Protein AF-A0A2V8K5L6-F1 (afdb_monomer_lite)

Secondary structure (DSSP, 8-state):
---S-HHHHHHT---SSPBTTBPP---GGGSPPHHHHHHHHHHHHHHHHHHHTT-S--HHHHHHHHHHHHHHHHHHHHHTTS-GGG------------------EEEE-SEEEEES--TT-TTS---GGG---EEEEE--EEEESS--

Structure (mmCIF, N/CA/C/O backbone):
data_AF-A0A2V8K5L6-F1
#
_entry.id   AF-A0A2V8K5L6-F1
#
loop_
_atom_site.group_PDB
_atom_site.id
_atom_site.type_symbol
_atom_site.label_atom_id
_atom_site.label_alt_id
_atom_site.label_comp_id
_atom_site.label_asym_id
_atom_site.label_entity_id
_atom_site.label_seq_id
_atom_site.pdbx_PDB_ins_code
_atom_site.Cartn_x
_atom_site.Cartn_y
_atom_site.Cartn_z
_atom_site.occupancy
_atom_site.B_iso_or_equiv
_atom_site.auth_seq_id
_atom_site.auth_comp_id
_atom_site.auth_asym_id
_atom_site.auth_atom_id
_atom_site.pdbx_PDB_model_num
ATOM 1 N N . MET A 1 1 ? -8.221 9.948 -23.615 1.00 59.12 1 MET A N 1
ATOM 2 C CA . MET A 1 1 ? -6.806 10.271 -23.915 1.00 59.12 1 MET A CA 1
ATOM 3 C C . MET A 1 1 ? -6.256 9.146 -24.782 1.00 59.12 1 MET A C 1
ATOM 5 O O . MET A 1 1 ? -6.632 8.008 -24.540 1.00 59.12 1 MET A O 1
ATOM 9 N N . LYS A 1 2 ? -5.479 9.424 -25.837 1.00 77.19 2 LYS A N 1
ATOM 10 C CA . LYS A 1 2 ? -4.918 8.352 -26.680 1.00 77.19 2 LYS A CA 1
ATOM 11 C C . LYS A 1 2 ? -3.798 7.654 -25.903 1.00 77.19 2 LYS A C 1
ATOM 13 O O . LYS A 1 2 ? -2.956 8.354 -25.343 1.00 77.19 2 LYS A O 1
ATOM 18 N N . SER A 1 3 ? -3.800 6.321 -25.879 1.00 84.31 3 SER A N 1
ATOM 19 C CA . SER A 1 3 ? -2.680 5.548 -25.334 1.00 84.31 3 SER A CA 1
ATOM 20 C C . SER A 1 3 ? -1.377 5.983 -26.003 1.00 84.31 3 SER A C 1
ATOM 22 O O . SER A 1 3 ? -1.330 6.162 -27.225 1.00 84.31 3 SER A O 1
ATOM 24 N N . PHE A 1 4 ? -0.331 6.180 -25.203 1.00 88.88 4 PHE A N 1
ATOM 25 C CA . PHE A 1 4 ? 1.001 6.444 -25.733 1.00 88.88 4 PHE A CA 1
ATOM 26 C C . PHE A 1 4 ? 1.821 5.159 -25.921 1.00 88.88 4 PHE A C 1
ATOM 28 O O . PHE A 1 4 ? 2.841 5.228 -26.603 1.00 88.88 4 PHE A O 1
ATOM 35 N N . HIS A 1 5 ? 1.391 4.025 -25.348 1.00 90.38 5 HIS A N 1
ATOM 36 C CA . HIS A 1 5 ? 2.025 2.717 -25.520 1.00 90.38 5 HIS A CA 1
ATOM 37 C C . HIS A 1 5 ? 1.028 1.565 -25.280 1.00 90.38 5 HIS A C 1
ATOM 39 O O . HIS A 1 5 ? 1.014 0.934 -24.226 1.00 90.38 5 HIS A O 1
ATOM 45 N N . SER A 1 6 ? 0.197 1.260 -26.279 1.00 89.81 6 SER A N 1
ATOM 46 C CA . SER A 1 6 ? -0.935 0.329 -26.132 1.00 89.81 6 SER A CA 1
ATOM 47 C C . SER A 1 6 ? -0.546 -1.092 -25.719 1.00 89.81 6 SER A C 1
ATOM 49 O O . SER A 1 6 ? -1.335 -1.781 -25.080 1.00 89.81 6 SER A O 1
ATOM 51 N N . GLU A 1 7 ? 0.657 -1.540 -26.076 1.00 89.25 7 GLU A N 1
ATOM 52 C CA . GLU A 1 7 ? 1.159 -2.856 -25.665 1.00 89.25 7 GLU A CA 1
ATOM 53 C C . GLU A 1 7 ? 1.487 -2.899 -24.168 1.00 89.25 7 GLU A C 1
ATOM 55 O O . GLU A 1 7 ? 1.197 -3.894 -23.515 1.00 89.25 7 GLU A O 1
ATOM 60 N N . PHE A 1 8 ? 2.002 -1.802 -23.599 1.00 91.12 8 PHE A N 1
ATOM 61 C CA . PHE A 1 8 ? 2.331 -1.735 -22.170 1.00 91.12 8 PHE A CA 1
ATOM 62 C C . PHE A 1 8 ? 1.070 -1.521 -21.346 1.00 91.12 8 PHE A C 1
ATOM 64 O O . PHE A 1 8 ? 0.941 -2.111 -20.280 1.00 91.12 8 PHE A O 1
ATOM 71 N N . ASP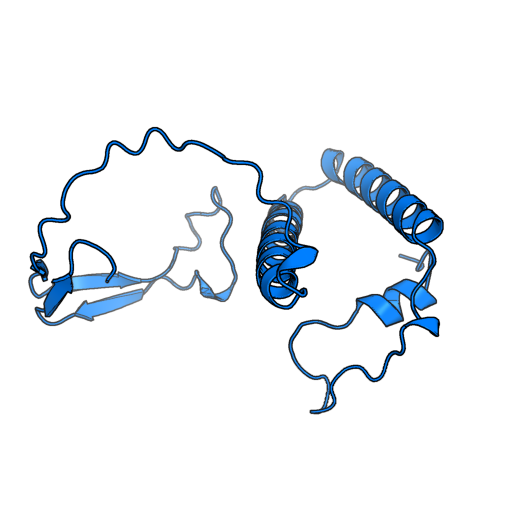 A 1 9 ? 0.111 -0.750 -21.867 1.00 88.31 9 ASP A N 1
ATOM 72 C CA . ASP A 1 9 ? -1.210 -0.638 -21.254 1.00 88.31 9 ASP A CA 1
ATOM 73 C C . ASP A 1 9 ? -1.847 -2.019 -21.089 1.00 88.31 9 ASP A C 1
ATOM 75 O O . ASP A 1 9 ? -2.439 -2.290 -20.056 1.00 88.31 9 ASP A O 1
ATOM 79 N N . ARG A 1 10 ? -1.706 -2.912 -22.080 1.00 86.06 10 ARG A N 1
ATOM 80 C CA . ARG A 1 10 ? -2.219 -4.284 -21.988 1.00 86.06 10 ARG A CA 1
ATOM 81 C C . ARG A 1 10 ? -1.387 -5.152 -21.046 1.00 86.06 10 ARG A C 1
ATOM 83 O O . ARG A 1 10 ? -1.971 -5.854 -20.229 1.00 86.06 10 ARG A O 1
ATOM 90 N N . LEU A 1 11 ? -0.061 -5.127 -21.176 1.00 87.81 11 LEU A N 1
ATOM 91 C CA . LEU A 1 11 ? 0.838 -5.974 -20.389 1.00 87.81 11 LEU A CA 1
ATOM 92 C C . LEU A 1 11 ? 0.769 -5.647 -18.888 1.00 87.81 11 LEU A C 1
ATOM 94 O O . LEU A 1 11 ? 0.751 -6.552 -18.066 1.00 87.81 11 LEU A O 1
ATOM 98 N N . PHE A 1 12 ? 0.672 -4.364 -18.528 1.00 87.94 12 PHE A N 1
ATOM 99 C CA . PHE A 1 12 ? 0.641 -3.901 -17.136 1.00 87.94 12 PHE A CA 1
ATOM 100 C C . PHE A 1 12 ? -0.771 -3.650 -16.584 1.00 87.94 12 PHE A C 1
ATOM 102 O O . PHE A 1 12 ? -0.899 -3.226 -15.439 1.00 87.94 12 PHE A O 1
ATOM 109 N N . ALA A 1 13 ? -1.835 -3.882 -17.364 1.00 83.25 13 ALA A N 1
ATOM 110 C CA . ALA A 1 13 ? -3.216 -3.694 -16.896 1.00 83.25 13 ALA A CA 1
ATOM 111 C C . ALA A 1 13 ? -3.651 -4.717 -15.838 1.00 83.25 13 ALA A C 1
ATOM 113 O O . ALA A 1 13 ? -4.666 -4.505 -15.173 1.00 83.25 13 ALA A O 1
ATOM 114 N N . PHE A 1 14 ? -2.941 -5.837 -15.712 1.00 71.81 14 PHE A N 1
ATOM 115 C CA . PHE A 1 14 ? -3.325 -6.900 -14.795 1.00 71.81 14 PHE A CA 1
ATOM 116 C C . PHE A 1 14 ? -3.005 -6.523 -13.345 1.00 71.81 14 PHE A C 1
ATOM 118 O O . PHE A 1 14 ? -1.887 -6.131 -13.014 1.00 71.81 14 PHE A O 1
ATOM 125 N N . GLY A 1 15 ? -4.010 -6.660 -12.480 1.00 66.12 15 GLY A N 1
ATOM 126 C CA . GLY A 1 15 ? -3.828 -6.668 -11.032 1.00 66.12 15 GLY A CA 1
ATOM 127 C C . GLY A 1 15 ? -3.454 -8.062 -10.518 1.00 66.12 15 GLY A C 1
ATOM 128 O O . GLY A 1 15 ? -3.202 -8.987 -11.286 1.00 66.12 15 GLY A O 1
ATOM 129 N N . ILE A 1 16 ? -3.462 -8.214 -9.196 1.00 59.09 16 ILE A N 1
ATOM 130 C CA . ILE A 1 16 ? -3.279 -9.505 -8.510 1.00 59.09 16 ILE A CA 1
ATOM 131 C C . ILE A 1 16 ? -4.495 -10.438 -8.638 1.00 59.09 16 ILE A C 1
ATOM 133 O O . ILE A 1 16 ? -4.362 -11.643 -8.429 1.00 59.09 16 ILE A O 1
ATOM 137 N N . ASP A 1 17 ? -5.658 -9.903 -9.017 1.00 58.25 17 ASP A N 1
ATOM 138 C CA . ASP A 1 17 ? -6.881 -10.683 -9.186 1.00 58.25 17 ASP A CA 1
ATOM 139 C C . ASP A 1 17 ? -6.997 -11.263 -10.608 1.00 58.25 17 ASP A C 1
ATOM 141 O O . ASP A 1 17 ? -6.838 -10.536 -11.596 1.00 58.25 17 ASP A O 1
ATOM 145 N N . PRO A 1 18 ? -7.311 -12.564 -10.752 1.00 57.56 18 PRO A N 1
ATOM 146 C CA . PRO A 1 18 ? -7.410 -13.208 -12.053 1.00 57.56 18 PRO A CA 1
ATOM 147 C C . PRO A 1 18 ? -8.606 -12.673 -12.847 1.00 57.56 18 PRO A C 1
ATOM 149 O O . PRO A 1 18 ? -9.757 -12.733 -12.406 1.00 57.56 18 PRO A O 1
ATOM 152 N N . ILE A 1 19 ? -8.362 -12.226 -14.078 1.00 58.78 19 ILE A N 1
ATOM 153 C CA . ILE A 1 19 ? -9.432 -11.822 -14.993 1.00 58.78 19 ILE A CA 1
ATOM 154 C C . ILE A 1 19 ? -10.030 -13.095 -15.606 1.00 58.78 19 ILE A C 1
ATOM 156 O O . ILE A 1 19 ? -9.353 -13.841 -16.310 1.00 58.78 19 ILE A O 1
ATOM 160 N N . ASN A 1 20 ? -11.315 -13.356 -15.343 1.00 62.72 20 ASN A N 1
ATOM 161 C CA . ASN A 1 20 ? -12.026 -14.573 -15.772 1.00 62.72 20 ASN A CA 1
ATOM 162 C C . ASN A 1 20 ? -11.413 -15.888 -15.246 1.00 62.72 20 ASN A C 1
ATOM 164 O O . ASN A 1 20 ? -11.539 -16.929 -15.890 1.00 62.72 20 ASN A O 1
ATOM 168 N N . GLY A 1 21 ? -10.753 -15.851 -14.083 1.00 63.75 21 GLY A N 1
ATOM 169 C CA . GLY A 1 21 ? -10.185 -17.041 -13.438 1.00 63.75 21 GL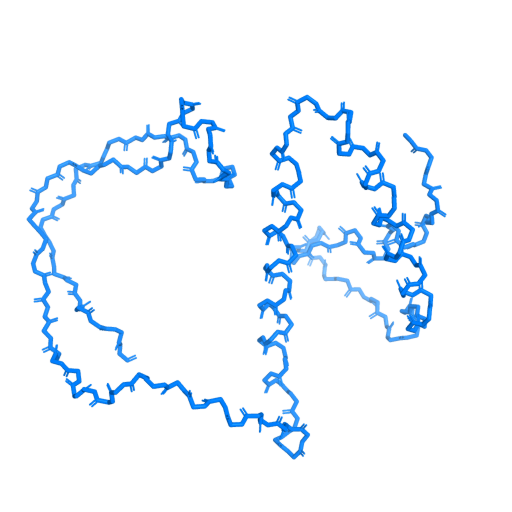Y A CA 1
ATOM 170 C C . GLY A 1 21 ? -8.851 -17.522 -14.017 1.00 63.75 21 GLY A C 1
ATOM 171 O O . GLY A 1 21 ? -8.306 -18.500 -13.510 1.00 63.75 21 GLY A O 1
ATOM 172 N N . ASN A 1 22 ? -8.303 -16.832 -15.021 1.00 61.47 22 ASN A N 1
ATOM 173 C CA . ASN A 1 22 ? -6.973 -17.112 -15.550 1.00 61.47 22 ASN A CA 1
ATOM 174 C C . ASN A 1 22 ? -5.963 -16.111 -14.986 1.00 61.47 22 ASN A C 1
ATOM 176 O O . ASN A 1 22 ? -6.226 -14.907 -14.928 1.00 61.47 22 ASN A O 1
ATOM 180 N N . LEU A 1 23 ? -4.806 -16.626 -14.580 1.00 67.62 23 LEU A N 1
ATOM 181 C CA . LEU A 1 23 ? -3.633 -15.801 -14.320 1.00 67.62 23 LEU A CA 1
ATOM 182 C C . LEU A 1 23 ? -3.049 -15.308 -15.655 1.00 67.62 23 LEU A C 1
ATOM 184 O O . LEU A 1 23 ? -3.281 -15.952 -16.684 1.00 67.62 23 LEU A O 1
ATOM 188 N N . PRO A 1 24 ? -2.293 -14.199 -15.645 1.00 71.44 24 PRO A N 1
ATOM 189 C CA . PRO A 1 24 ? -1.458 -13.820 -16.777 1.00 71.44 24 PRO A CA 1
ATOM 190 C C . PRO A 1 24 ? -0.569 -14.993 -17.228 1.00 71.44 24 PRO A C 1
ATOM 192 O O . PRO A 1 24 ? -0.030 -15.728 -16.397 1.00 71.44 24 PRO A O 1
ATOM 195 N N . ASP A 1 25 ? -0.473 -15.204 -18.541 1.00 77.75 25 ASP A N 1
ATOM 196 C CA . ASP A 1 25 ? 0.338 -16.248 -19.181 1.00 77.75 25 ASP A CA 1
ATOM 197 C C . ASP A 1 25 ? 1.609 -15.688 -19.842 1.00 77.75 25 ASP A C 1
ATOM 199 O O . ASP A 1 25 ? 2.269 -16.383 -20.624 1.00 77.75 25 ASP A O 1
ATOM 203 N N . ASP A 1 26 ? 1.963 -14.445 -19.504 1.00 84.81 26 ASP A N 1
ATOM 204 C CA . ASP A 1 26 ? 3.151 -13.767 -19.996 1.00 84.81 26 ASP A CA 1
ATOM 205 C C . ASP A 1 26 ? 4.423 -14.554 -19.670 1.00 84.81 26 ASP A C 1
ATOM 207 O O . ASP A 1 26 ? 4.582 -15.195 -18.628 1.00 84.81 26 ASP A O 1
ATOM 211 N N . GLN A 1 27 ? 5.346 -14.524 -20.618 1.00 86.81 27 GLN A N 1
ATOM 212 C CA . GLN A 1 27 ? 6.653 -15.142 -20.520 1.00 86.81 27 GLN A CA 1
ATOM 213 C C . GLN A 1 27 ? 7.711 -14.058 -20.342 1.00 86.81 27 GLN A C 1
ATOM 215 O O . GLN A 1 27 ? 7.531 -12.941 -20.818 1.00 86.81 27 GLN A O 1
ATOM 220 N N . PRO A 1 28 ? 8.886 -14.369 -19.766 1.00 86.88 28 PRO A N 1
ATOM 221 C CA . PRO A 1 28 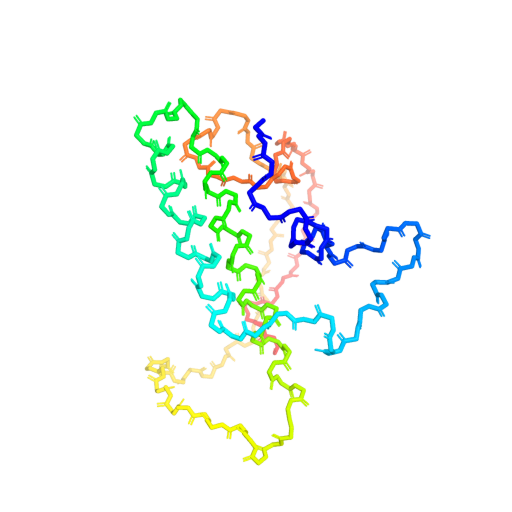? 9.968 -13.392 -19.626 1.00 86.88 28 PRO A CA 1
ATOM 222 C C . PRO A 1 28 ? 10.356 -12.668 -20.928 1.00 86.88 28 PRO A C 1
ATOM 224 O O . PRO A 1 28 ? 10.857 -11.552 -20.873 1.00 86.88 28 PRO A O 1
ATOM 227 N N . ALA A 1 29 ? 10.131 -13.292 -22.090 1.00 90.44 29 ALA A N 1
ATOM 228 C CA . ALA A 1 29 ? 10.386 -12.699 -23.403 1.00 90.44 29 ALA A CA 1
ATOM 229 C C . ALA A 1 29 ? 9.349 -11.641 -23.831 1.00 90.44 29 ALA A C 1
ATOM 231 O O . ALA A 1 29 ? 9.656 -10.830 -24.701 1.00 90.44 29 ALA A O 1
ATOM 232 N N . ASP A 1 30 ? 8.156 -11.644 -23.232 1.00 89.50 30 ASP A N 1
ATOM 233 C CA . ASP A 1 30 ? 7.106 -10.646 -23.468 1.00 89.50 30 ASP A CA 1
ATOM 234 C C . ASP A 1 30 ? 7.374 -9.345 -22.691 1.00 89.50 30 ASP A C 1
ATOM 236 O O . ASP A 1 30 ? 6.777 -8.306 -22.982 1.00 89.50 30 ASP A O 1
ATOM 240 N N . TRP A 1 31 ? 8.281 -9.385 -21.704 1.00 92.12 31 TRP A N 1
ATOM 241 C CA . TRP A 1 31 ? 8.612 -8.229 -20.879 1.00 92.12 31 TRP A CA 1
ATOM 242 C C . TRP A 1 31 ? 9.609 -7.293 -21.574 1.00 92.12 31 TRP A C 1
ATOM 244 O O . TRP A 1 31 ? 10.610 -7.753 -22.131 1.00 92.12 31 TRP A O 1
ATOM 254 N N . PRO A 1 32 ? 9.399 -5.966 -21.493 1.00 94.12 32 PRO A N 1
ATOM 255 C CA . PRO A 1 32 ? 10.298 -4.996 -22.105 1.00 94.12 32 PRO A CA 1
ATOM 256 C C . PRO A 1 32 ? 11.677 -4.983 -21.449 1.00 94.12 32 PRO A C 1
ATOM 258 O O . PRO A 1 32 ? 11.837 -5.307 -20.268 1.00 94.12 32 PRO A O 1
ATOM 261 N N . GLY A 1 33 ? 12.677 -4.503 -22.187 1.00 95.44 33 GLY A N 1
ATOM 262 C CA . GLY A 1 33 ? 13.999 -4.274 -21.622 1.00 95.44 33 GLY A CA 1
ATOM 263 C C . GLY A 1 33 ? 13.979 -3.193 -20.535 1.00 95.44 33 GLY A C 1
ATOM 264 O O . GLY A 1 33 ? 13.181 -2.254 -20.563 1.00 95.44 33 GLY A O 1
ATOM 265 N N . GLU A 1 34 ? 14.923 -3.262 -19.595 1.00 95.94 34 GLU A N 1
ATOM 266 C CA . GLU A 1 34 ? 14.999 -2.320 -18.467 1.00 95.94 34 GLU A CA 1
ATOM 267 C C . GLU A 1 34 ? 15.035 -0.845 -18.924 1.00 95.94 34 GLU A C 1
ATOM 269 O O . GLU A 1 34 ? 14.370 0.022 -18.354 1.00 95.94 34 GLU A O 1
ATOM 274 N N . ALA A 1 35 ? 15.769 -0.550 -20.002 1.00 96.50 35 ALA A N 1
ATOM 275 C CA . ALA A 1 35 ? 15.864 0.798 -20.561 1.00 96.50 35 ALA A CA 1
ATOM 276 C C . ALA A 1 35 ? 14.510 1.337 -21.065 1.00 96.50 35 ALA A C 1
ATOM 278 O O . ALA A 1 35 ? 14.232 2.532 -20.916 1.00 96.50 35 ALA A O 1
ATOM 279 N N . GLU A 1 36 ? 13.667 0.466 -21.623 1.00 95.38 36 GLU A N 1
ATOM 280 C CA . GLU A 1 36 ? 12.323 0.804 -22.100 1.00 95.38 36 GLU A CA 1
ATOM 281 C C . GLU A 1 36 ? 11.390 1.084 -20.921 1.00 95.38 36 GLU A C 1
ATOM 283 O O . GLU A 1 36 ? 10.700 2.105 -20.921 1.00 95.38 36 GLU A O 1
ATOM 288 N N . ILE A 1 37 ? 11.457 0.265 -19.864 1.00 94.50 37 ILE A N 1
ATOM 289 C CA . ILE A 1 37 ? 10.710 0.471 -18.612 1.00 94.50 37 ILE A CA 1
ATOM 290 C C . ILE A 1 37 ? 11.094 1.811 -17.969 1.00 94.50 37 ILE A C 1
ATOM 292 O O . ILE A 1 37 ? 10.227 2.609 -17.607 1.00 94.50 37 ILE A O 1
ATOM 296 N N . HIS A 1 38 ? 12.389 2.124 -17.872 1.00 95.62 38 HIS A N 1
ATOM 297 C CA . HIS A 1 38 ? 12.846 3.416 -17.343 1.00 95.62 38 HIS A CA 1
ATOM 298 C C . HIS A 1 38 ? 12.378 4.594 -18.204 1.00 95.62 38 HIS A C 1
ATOM 300 O O . HIS A 1 38 ? 12.014 5.647 -17.675 1.00 95.62 38 HIS A O 1
ATOM 306 N N . GLY A 1 39 ? 12.385 4.437 -19.530 1.00 95.75 39 GLY A N 1
ATOM 307 C CA . GLY A 1 39 ? 11.850 5.425 -20.467 1.00 95.75 39 GLY A CA 1
ATOM 308 C C . GLY A 1 39 ? 10.356 5.670 -20.264 1.00 95.75 39 GLY A C 1
ATOM 309 O O . GLY A 1 39 ? 9.931 6.825 -20.156 1.00 95.75 39 GLY A O 1
ATOM 310 N N . TYR A 1 40 ? 9.584 4.592 -20.141 1.00 94.62 40 TYR A N 1
ATOM 311 C CA . TYR A 1 40 ? 8.153 4.612 -19.856 1.00 94.62 40 TYR A CA 1
ATOM 312 C C . TYR A 1 40 ? 7.856 5.318 -18.527 1.00 94.62 40 TYR A C 1
ATOM 314 O O . TYR A 1 40 ? 7.100 6.290 -18.506 1.00 94.62 40 TYR A O 1
ATOM 322 N N . ASN A 1 41 ? 8.536 4.933 -17.444 1.00 94.56 41 ASN A N 1
ATOM 323 C CA . ASN A 1 41 ? 8.348 5.515 -16.112 1.00 94.56 41 ASN A CA 1
ATOM 324 C C . ASN A 1 41 ? 8.622 7.023 -16.077 1.00 94.56 41 ASN A C 1
ATOM 326 O O . ASN A 1 41 ? 7.834 7.779 -15.507 1.00 94.56 41 ASN A O 1
ATOM 330 N N . ARG A 1 42 ? 9.701 7.491 -16.724 1.00 95.75 42 ARG A N 1
ATOM 331 C CA . ARG A 1 42 ? 9.982 8.934 -16.834 1.00 95.75 42 ARG A CA 1
ATOM 332 C C . ARG A 1 42 ? 8.869 9.672 -17.570 1.00 95.75 42 ARG A C 1
ATOM 334 O O . ARG A 1 42 ? 8.467 10.753 -17.151 1.00 95.75 42 ARG A O 1
ATOM 341 N N . ARG A 1 43 ? 8.361 9.096 -18.662 1.00 94.69 43 ARG A N 1
ATOM 342 C CA . ARG A 1 43 ? 7.278 9.700 -19.445 1.00 94.69 43 ARG A CA 1
ATOM 343 C C . ARG A 1 43 ? 5.976 9.776 -18.647 1.00 94.69 43 ARG A C 1
ATOM 345 O O . ARG A 1 43 ? 5.352 10.834 -18.652 1.00 94.69 43 ARG A O 1
ATOM 352 N N . VAL A 1 44 ? 5.596 8.699 -17.953 1.00 92.44 44 VAL A N 1
ATOM 353 C CA . VAL A 1 44 ? 4.417 8.677 -17.070 1.00 92.44 44 VAL A CA 1
ATOM 354 C C . VAL A 1 44 ? 4.564 9.716 -15.966 1.00 92.44 44 VAL A C 1
ATOM 356 O O . VAL A 1 44 ? 3.658 10.523 -15.788 1.00 92.44 44 VAL A O 1
ATOM 359 N N . ARG A 1 45 ? 5.714 9.768 -15.279 1.00 93.25 45 ARG A N 1
ATOM 360 C CA . ARG A 1 45 ? 5.967 10.757 -14.221 1.00 93.25 45 ARG A CA 1
ATOM 361 C C . ARG A 1 45 ? 5.802 12.187 -14.727 1.00 93.25 45 ARG A C 1
ATOM 363 O O . ARG A 1 45 ? 5.026 12.927 -14.140 1.00 93.25 45 ARG A O 1
ATOM 370 N N . ASN A 1 46 ? 6.427 12.531 -15.854 1.00 93.31 46 ASN A N 1
ATOM 371 C CA . ASN A 1 46 ? 6.298 13.865 -16.446 1.00 93.31 46 ASN A CA 1
ATOM 372 C C . ASN A 1 46 ? 4.844 14.211 -16.807 1.00 93.31 46 ASN A C 1
ATOM 374 O O . ASN A 1 46 ? 4.431 15.358 -16.664 1.00 93.31 46 ASN A O 1
ATOM 378 N N . ALA A 1 47 ? 4.067 13.240 -17.297 1.00 91.12 47 ALA A N 1
ATOM 379 C CA . ALA A 1 47 ? 2.656 13.451 -17.609 1.00 91.12 47 ALA A CA 1
ATOM 380 C C . ALA A 1 47 ? 1.817 13.655 -16.337 1.00 91.12 47 ALA A C 1
ATOM 382 O O . ALA A 1 47 ? 0.973 14.545 -16.305 1.00 91.12 47 ALA A O 1
ATOM 383 N N . VAL A 1 48 ? 2.080 12.876 -15.283 1.00 91.06 48 VAL A N 1
ATOM 384 C CA . VAL A 1 48 ? 1.445 13.034 -13.966 1.00 91.06 48 VAL A CA 1
ATOM 385 C C . VAL A 1 48 ? 1.795 14.395 -13.358 1.00 91.06 48 VAL A C 1
ATOM 387 O O . VAL A 1 48 ? 0.894 15.082 -12.891 1.00 91.06 48 VAL A O 1
ATOM 390 N N . ASP A 1 49 ? 3.059 14.827 -13.430 1.00 91.88 49 ASP A N 1
ATOM 391 C CA . ASP A 1 49 ? 3.507 16.143 -12.948 1.00 91.88 49 ASP A CA 1
ATOM 392 C C . ASP A 1 49 ? 2.734 17.289 -13.611 1.00 91.88 49 ASP A C 1
ATOM 394 O O . ASP A 1 49 ? 2.278 18.204 -12.935 1.00 91.88 49 ASP A O 1
ATOM 398 N N . GLN A 1 50 ? 2.499 17.210 -14.923 1.00 90.69 50 GLN A N 1
ATOM 399 C CA . GLN A 1 50 ? 1.709 18.213 -15.652 1.00 90.69 50 GLN A CA 1
ATOM 400 C C . GLN A 1 50 ? 0.228 18.246 -15.245 1.00 90.69 50 GLN A C 1
ATOM 402 O O . GLN A 1 50 ? -0.455 19.245 -15.493 1.00 90.69 50 GLN A O 1
ATOM 407 N N . CYS A 1 51 ? -0.283 17.155 -14.673 1.00 89.62 51 CYS A N 1
ATOM 408 C CA . CYS A 1 51 ? -1.647 17.069 -14.164 1.00 89.62 51 CYS A CA 1
ATOM 409 C C . CYS A 1 51 ? -1.767 17.568 -12.720 1.00 89.62 51 CYS A C 1
ATOM 411 O O . CYS A 1 51 ? -2.835 18.069 -12.376 1.00 89.62 51 CYS A O 1
ATOM 413 N N . LEU A 1 52 ? -0.708 17.467 -11.904 1.00 88.19 52 LEU A N 1
ATOM 414 C CA . LEU A 1 52 ? -0.724 17.901 -10.499 1.00 88.19 52 LEU A CA 1
ATOM 415 C C . LEU A 1 52 ? -1.162 19.362 -10.365 1.00 88.19 52 LEU A C 1
ATOM 417 O O . LEU A 1 52 ? -2.076 19.659 -9.605 1.00 88.19 52 LEU A O 1
ATOM 421 N N . ASP A 1 53 ? -0.595 20.251 -11.182 1.00 81.62 53 ASP A N 1
ATOM 422 C CA . ASP A 1 53 ? -0.898 21.690 -11.146 1.00 81.62 53 ASP A CA 1
ATOM 423 C C . ASP A 1 53 ? -2.343 22.034 -11.558 1.00 81.62 53 ASP A C 1
ATOM 425 O O . ASP A 1 53 ? -2.777 23.180 -11.437 1.00 81.62 53 ASP A O 1
ATOM 429 N N . ARG A 1 54 ? -3.086 21.070 -12.115 1.00 84.94 54 ARG A N 1
ATOM 430 C CA . ARG A 1 54 ? -4.413 21.277 -12.721 1.00 84.94 54 ARG A CA 1
ATOM 431 C C . ARG A 1 54 ? -5.523 20.484 -12.044 1.00 84.94 54 ARG A C 1
ATOM 433 O O . ARG A 1 54 ? -6.682 20.643 -12.423 1.00 84.94 54 ARG A O 1
ATOM 440 N N . ALA A 1 55 ? -5.186 19.597 -11.118 1.00 85.19 55 ALA A N 1
ATOM 441 C CA . ALA A 1 55 ? -6.156 18.717 -10.499 1.00 85.19 55 ALA A CA 1
ATOM 442 C C . ALA A 1 55 ? -6.963 19.453 -9.426 1.00 85.19 55 ALA A C 1
ATOM 444 O O . ALA A 1 55 ? -6.409 20.153 -8.584 1.00 85.19 55 ALA A O 1
ATOM 445 N N . SER A 1 56 ? -8.285 19.279 -9.459 1.00 82.56 56 SER A N 1
ATOM 446 C CA . SER A 1 56 ? -9.197 19.774 -8.420 1.00 82.56 56 SER A CA 1
ATOM 447 C C . SER A 1 56 ? -9.370 18.798 -7.254 1.00 82.56 56 SER A C 1
ATOM 449 O O . SER A 1 56 ? -9.889 19.189 -6.216 1.00 82.56 56 SER A O 1
ATOM 451 N N . ASP A 1 57 ? -8.981 17.539 -7.456 1.00 84.12 57 ASP A N 1
ATOM 452 C CA . ASP A 1 57 ? -9.060 16.439 -6.498 1.00 84.12 57 ASP A CA 1
ATOM 453 C C . ASP A 1 57 ? -7.726 15.684 -6.534 1.00 84.12 57 ASP A C 1
ATOM 455 O O . ASP A 1 57 ? -7.271 15.266 -7.606 1.00 84.12 57 ASP A O 1
ATOM 459 N N . ASP A 1 58 ? -7.075 15.564 -5.380 1.00 87.69 58 ASP A N 1
ATOM 460 C CA . ASP A 1 58 ? -5.769 14.934 -5.232 1.00 87.69 58 ASP A CA 1
ATOM 461 C C . ASP A 1 58 ? -5.837 13.458 -4.805 1.00 87.69 58 ASP A C 1
ATOM 463 O O . ASP A 1 58 ? -4.808 12.774 -4.832 1.00 87.69 58 ASP A O 1
ATOM 467 N N . GLN A 1 59 ? -7.027 12.925 -4.496 1.00 88.56 59 GLN A N 1
ATOM 468 C CA . GLN A 1 59 ? -7.221 11.549 -4.018 1.00 88.56 59 GLN A CA 1
ATOM 469 C C . GLN A 1 59 ? -6.648 10.514 -4.988 1.00 88.56 59 GLN A C 1
ATOM 471 O O . GLN A 1 59 ? -6.044 9.530 -4.569 1.00 88.56 59 GLN A O 1
ATOM 476 N N . ILE A 1 60 ? -6.752 10.754 -6.299 1.00 89.06 60 ILE A N 1
ATOM 477 C CA . ILE A 1 60 ? -6.190 9.856 -7.316 1.00 89.06 60 ILE A CA 1
ATOM 478 C C . ILE A 1 60 ? -4.655 9.788 -7.272 1.00 89.06 60 ILE A C 1
ATOM 480 O O . ILE A 1 60 ? -4.070 8.747 -7.578 1.00 89.06 60 ILE A O 1
ATOM 484 N N . PHE A 1 61 ? -3.976 10.869 -6.875 1.00 92.56 61 PHE A N 1
ATOM 485 C CA . PHE A 1 61 ? -2.520 10.854 -6.723 1.00 92.56 61 PHE A CA 1
ATOM 486 C C . PHE A 1 61 ? -2.106 10.146 -5.442 1.00 92.56 61 PHE A C 1
ATOM 488 O O . PHE A 1 61 ? -1.123 9.406 -5.465 1.00 92.56 61 PHE A O 1
ATOM 495 N N . TRP A 1 62 ? -2.868 10.315 -4.360 1.00 92.75 62 TRP A N 1
ATOM 496 C CA . TRP A 1 62 ? -2.675 9.536 -3.139 1.00 92.75 62 TRP A CA 1
ATOM 497 C C . TRP A 1 62 ? -2.888 8.044 -3.389 1.00 92.75 62 TRP A C 1
ATOM 499 O O . TRP A 1 62 ? -2.010 7.255 -3.051 1.00 92.75 62 TRP A O 1
ATOM 509 N N . ALA A 1 63 ? -3.941 7.664 -4.119 1.00 92.94 63 ALA A N 1
ATOM 510 C CA . ALA A 1 63 ? -4.157 6.284 -4.549 1.00 92.94 63 ALA A CA 1
ATOM 511 C C . ALA A 1 63 ? -2.961 5.743 -5.347 1.00 92.94 63 ALA A C 1
ATOM 513 O O . ALA A 1 63 ? -2.506 4.628 -5.109 1.00 92.94 63 ALA A O 1
ATOM 514 N N . ALA A 1 64 ? -2.393 6.538 -6.262 1.00 93.06 64 ALA A N 1
ATOM 515 C CA . ALA A 1 64 ? -1.210 6.137 -7.022 1.00 93.06 64 ALA A CA 1
ATOM 516 C C . ALA A 1 64 ? 0.049 5.973 -6.144 1.00 93.06 64 ALA A C 1
ATOM 518 O O . ALA A 1 64 ? 0.886 5.110 -6.428 1.00 93.06 64 ALA A O 1
ATOM 519 N N . ILE A 1 65 ? 0.201 6.785 -5.093 1.00 94.12 65 ILE A N 1
ATOM 520 C CA . ILE A 1 65 ? 1.300 6.677 -4.123 1.00 94.12 65 ILE A CA 1
ATOM 521 C C . ILE A 1 65 ? 1.135 5.413 -3.274 1.00 94.12 65 ILE A C 1
ATOM 523 O O . ILE A 1 65 ? 2.061 4.603 -3.232 1.00 94.12 65 ILE A O 1
ATOM 527 N N . GLU A 1 66 ? -0.032 5.209 -2.666 1.00 95.56 66 GLU A N 1
ATOM 528 C CA . GLU A 1 66 ? -0.332 4.035 -1.838 1.00 95.56 66 GLU A CA 1
ATOM 529 C C . GLU A 1 66 ? -0.237 2.740 -2.655 1.00 95.56 66 GLU A C 1
ATOM 531 O O . GLU A 1 66 ? 0.419 1.784 -2.243 1.00 95.56 66 GLU A O 1
ATOM 536 N N . HIS A 1 67 ? -0.759 2.737 -3.886 1.00 93.75 67 HIS A N 1
ATOM 537 C CA . HIS A 1 67 ? -0.603 1.620 -4.820 1.00 93.75 67 HIS A CA 1
ATOM 538 C C . HIS A 1 67 ? 0.876 1.308 -5.094 1.00 93.75 67 HIS A C 1
ATOM 540 O O . HIS A 1 67 ? 1.292 0.150 -5.076 1.00 93.75 67 HIS A O 1
ATOM 546 N N . ARG A 1 68 ? 1.721 2.328 -5.302 1.00 94.12 68 ARG A N 1
ATOM 547 C CA . ARG A 1 68 ? 3.164 2.118 -5.500 1.00 94.12 68 ARG A CA 1
ATOM 548 C C . ARG A 1 68 ? 3.839 1.527 -4.258 1.00 94.12 68 ARG A C 1
ATOM 550 O O . ARG A 1 68 ? 4.749 0.713 -4.413 1.00 94.12 68 ARG A O 1
ATOM 557 N N . LEU A 1 69 ? 3.437 1.936 -3.055 1.00 95.94 69 LEU A N 1
ATOM 558 C CA . LEU A 1 69 ? 3.972 1.389 -1.805 1.00 95.94 69 LEU A CA 1
ATOM 559 C C . LEU A 1 69 ? 3.558 -0.076 -1.610 1.00 95.94 69 LEU A C 1
ATOM 561 O O . LEU A 1 69 ? 4.407 -0.894 -1.261 1.00 95.94 69 LEU A O 1
ATOM 565 N N . MET A 1 70 ? 2.321 -0.433 -1.957 1.00 94.31 70 MET A N 1
ATOM 566 C CA . MET A 1 70 ? 1.844 -1.822 -1.973 1.00 94.31 70 MET A CA 1
ATOM 567 C C . MET A 1 70 ? 2.656 -2.705 -2.938 1.00 94.31 70 MET A C 1
ATOM 569 O O . MET A 1 70 ? 3.067 -3.815 -2.589 1.00 94.31 70 MET A O 1
ATOM 573 N N . HIS A 1 71 ? 2.974 -2.200 -4.137 1.00 93.31 71 HIS A N 1
ATOM 574 C CA . HIS A 1 71 ? 3.875 -2.891 -5.074 1.00 93.31 71 HIS A CA 1
ATOM 575 C C . HIS A 1 71 ? 5.301 -3.022 -4.529 1.00 93.31 71 HIS A C 1
ATOM 577 O O . HIS A 1 71 ? 5.951 -4.042 -4.751 1.00 93.31 71 HIS A O 1
ATOM 583 N N . ALA A 1 72 ? 5.800 -2.024 -3.796 1.00 94.69 72 ALA A N 1
ATOM 584 C CA . ALA A 1 72 ? 7.117 -2.101 -3.167 1.00 94.69 72 ALA A CA 1
ATOM 585 C C . ALA A 1 72 ? 7.170 -3.174 -2.065 1.00 94.69 72 ALA A C 1
ATOM 587 O O . ALA A 1 72 ? 8.153 -3.913 -1.987 1.00 94.69 72 ALA A O 1
ATOM 588 N N . GLU A 1 73 ? 6.117 -3.302 -1.253 1.00 94.06 73 GLU A N 1
ATOM 589 C CA . GLU A 1 73 ? 5.979 -4.384 -0.272 1.00 94.06 73 GLU A CA 1
ATOM 590 C C . GLU A 1 73 ? 5.885 -5.754 -0.955 1.00 94.06 73 GLU A C 1
ATOM 592 O O . GLU A 1 73 ? 6.610 -6.676 -0.581 1.00 94.06 73 GLU A O 1
ATOM 597 N N . THR A 1 74 ? 5.083 -5.870 -2.017 1.00 91.62 74 THR A N 1
ATOM 598 C CA . THR A 1 74 ? 4.966 -7.104 -2.813 1.00 91.62 74 THR A CA 1
ATOM 599 C C . THR A 1 74 ? 6.316 -7.516 -3.397 1.00 91.62 74 THR A C 1
ATOM 601 O O . THR A 1 74 ? 6.729 -8.668 -3.265 1.00 91.62 74 THR A O 1
ATOM 604 N N . LEU A 1 75 ? 7.064 -6.572 -3.974 1.00 91.38 75 LEU A N 1
ATOM 605 C CA . LEU A 1 75 ? 8.415 -6.827 -4.469 1.00 91.38 75 LEU A CA 1
ATOM 606 C C . LEU A 1 75 ? 9.343 -7.285 -3.336 1.00 91.38 75 LEU A C 1
ATOM 608 O O . LEU A 1 75 ? 10.074 -8.259 -3.502 1.00 91.38 75 LEU A O 1
ATOM 612 N N . ALA A 1 76 ? 9.308 -6.624 -2.175 1.00 91.06 76 ALA A N 1
ATOM 613 C CA . ALA A 1 76 ? 10.108 -7.021 -1.018 1.00 91.06 76 ALA A CA 1
ATOM 614 C C . ALA A 1 76 ? 9.762 -8.440 -0.542 1.00 91.06 76 ALA A C 1
ATOM 616 O O . ALA A 1 76 ? 10.662 -9.224 -0.232 1.00 91.06 76 ALA A O 1
ATOM 617 N N . PHE A 1 77 ? 8.480 -8.806 -0.543 1.00 90.69 77 PHE A N 1
ATOM 618 C CA . PHE A 1 77 ? 8.029 -10.166 -0.274 1.00 90.69 77 PHE A CA 1
ATOM 619 C C . PHE A 1 77 ? 8.600 -11.154 -1.303 1.00 90.69 77 PHE A C 1
ATOM 621 O O . PHE A 1 77 ? 9.248 -12.123 -0.912 1.00 90.69 77 PHE A O 1
ATOM 628 N N . MET A 1 78 ? 8.490 -10.865 -2.603 1.00 89.94 78 MET A N 1
ATOM 629 C CA . MET A 1 78 ? 9.027 -11.712 -3.679 1.00 89.94 78 MET A CA 1
ATOM 630 C C . MET A 1 78 ? 10.550 -11.897 -3.605 1.00 89.94 78 MET A C 1
ATOM 632 O O . MET A 1 78 ? 11.054 -12.976 -3.915 1.00 89.94 78 MET A O 1
ATOM 636 N N . LEU A 1 79 ? 11.311 -10.899 -3.137 1.00 90.56 79 LEU A N 1
ATOM 637 C CA . LEU A 1 79 ? 12.764 -11.029 -2.945 1.00 90.56 79 LEU A CA 1
ATOM 638 C C . LEU A 1 79 ? 13.141 -12.134 -1.939 1.00 90.56 79 LEU A C 1
ATOM 640 O O . LEU A 1 79 ? 14.260 -12.653 -1.985 1.00 90.56 79 LEU A O 1
ATOM 644 N N . HIS A 1 80 ? 12.223 -12.553 -1.060 1.00 89.94 80 HIS A N 1
ATOM 645 C CA . HIS A 1 80 ? 12.450 -13.695 -0.173 1.00 89.94 80 HIS A CA 1
ATOM 646 C C . HIS A 1 80 ? 12.539 -15.026 -0.931 1.00 89.94 80 HIS A C 1
ATOM 648 O O . HIS A 1 80 ? 13.163 -15.954 -0.409 1.00 89.94 80 HIS A O 1
ATOM 654 N N . TRP A 1 81 ? 11.996 -15.116 -2.149 1.00 92.62 81 TRP A N 1
ATOM 655 C CA . TRP A 1 81 ? 12.064 -16.310 -2.999 1.00 92.62 81 TRP A CA 1
ATOM 656 C C . TRP A 1 81 ? 13.413 -16.499 -3.695 1.00 92.62 81 TRP A C 1
ATOM 658 O O . TRP A 1 81 ? 13.676 -17.574 -4.231 1.00 92.62 81 TRP A O 1
ATOM 668 N N . LEU A 1 82 ? 14.294 -15.494 -3.674 1.00 92.44 82 LEU A N 1
ATOM 669 C CA . LEU A 1 82 ? 15.644 -15.655 -4.209 1.00 92.44 82 LEU A CA 1
ATOM 670 C C . LEU A 1 82 ? 16.441 -16.700 -3.400 1.00 92.44 82 LEU A C 1
ATOM 672 O O . LEU A 1 82 ? 16.275 -16.783 -2.175 1.00 92.44 82 LEU A O 1
ATOM 676 N N . PRO A 1 83 ? 17.358 -17.445 -4.049 1.00 95.25 83 PRO A N 1
ATOM 677 C CA . PRO A 1 83 ? 18.373 -18.234 -3.358 1.00 95.25 83 PRO A CA 1
ATOM 678 C C . PRO A 1 83 ? 19.095 -17.410 -2.289 1.00 95.25 83 PRO A C 1
ATOM 680 O O . PRO A 1 83 ? 19.343 -16.212 -2.466 1.00 95.25 83 PRO A O 1
ATOM 683 N N . TYR A 1 84 ? 19.425 -18.045 -1.164 1.00 91.44 84 TYR A N 1
ATOM 684 C CA . TYR A 1 84 ? 19.993 -17.360 -0.002 1.00 91.44 84 TYR A CA 1
ATOM 685 C C . TYR A 1 84 ? 21.305 -16.637 -0.338 1.00 91.44 84 TYR A C 1
ATOM 687 O O . TYR A 1 84 ? 21.546 -15.524 0.118 1.00 91.44 84 TYR A O 1
ATOM 695 N N . GLU A 1 85 ? 22.108 -17.224 -1.216 1.00 93.81 85 GLU A N 1
ATOM 696 C CA . GLU A 1 85 ? 23.420 -16.759 -1.663 1.00 93.81 85 GLU A CA 1
ATOM 697 C C . GLU A 1 85 ? 23.342 -15.444 -2.455 1.00 93.81 85 GLU A C 1
ATOM 699 O O . GLU A 1 85 ? 24.324 -14.706 -2.546 1.00 93.81 85 GLU A O 1
ATOM 704 N N . LEU A 1 86 ? 22.172 -15.134 -3.023 1.00 92.50 86 LEU A N 1
ATOM 705 C CA . LEU A 1 86 ? 21.916 -13.881 -3.734 1.00 92.50 86 LEU A CA 1
ATOM 706 C C . LEU A 1 86 ? 21.440 -12.762 -2.803 1.00 92.50 86 LEU A C 1
ATOM 708 O O . LEU A 1 86 ? 21.474 -11.589 -3.185 1.00 92.50 86 LEU A O 1
ATOM 712 N N . LYS A 1 87 ? 21.014 -13.0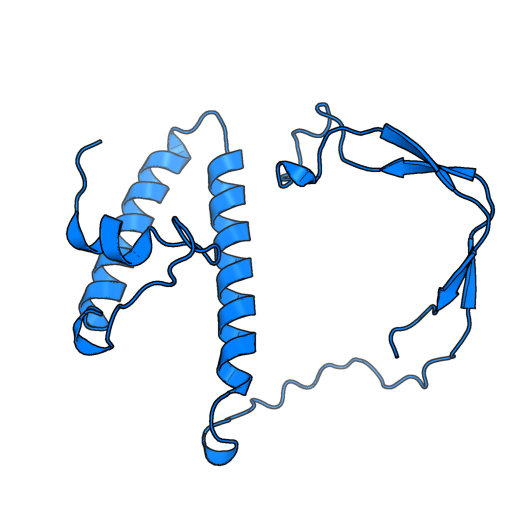91 -1.580 1.00 90.31 87 LYS A N 1
ATOM 713 C CA . LYS A 1 87 ? 20.539 -12.105 -0.609 1.00 90.31 87 LYS A CA 1
ATOM 714 C C . LYS A 1 87 ? 21.740 -11.355 -0.037 1.00 90.31 87 LYS A C 1
ATOM 716 O O . LYS A 1 87 ? 22.613 -11.930 0.604 1.00 90.31 87 LYS A O 1
ATOM 721 N N . ARG A 1 88 ? 21.780 -10.039 -0.260 1.00 83.12 88 ARG A N 1
ATOM 722 C CA . ARG A 1 88 ? 22.822 -9.135 0.257 1.00 83.12 88 ARG A CA 1
ATOM 723 C C . ARG A 1 88 ? 22.224 -8.188 1.298 1.00 83.12 88 ARG A C 1
ATOM 725 O O . ARG A 1 88 ? 21.975 -7.024 0.974 1.00 83.12 88 ARG A O 1
ATOM 732 N N . PRO A 1 89 ? 21.940 -8.661 2.526 1.00 78.81 89 PRO A N 1
ATOM 733 C CA . PRO A 1 89 ? 21.369 -7.798 3.546 1.00 78.81 89 PRO A CA 1
ATOM 734 C C . PRO A 1 89 ? 22.361 -6.678 3.868 1.00 78.81 89 PRO A C 1
ATOM 736 O O . PRO A 1 89 ? 23.512 -6.927 4.228 1.00 78.81 89 PRO A O 1
ATOM 739 N N . LYS A 1 90 ? 21.915 -5.425 3.761 1.00 76.94 90 LYS A N 1
ATOM 740 C CA . LYS A 1 90 ? 22.587 -4.345 4.481 1.00 76.94 90 LYS A CA 1
ATOM 741 C C . LYS A 1 90 ? 22.198 -4.497 5.941 1.00 76.94 90 LYS A C 1
ATOM 743 O O . LYS A 1 90 ? 21.013 -4.543 6.256 1.00 76.94 90 LYS A O 1
ATOM 748 N N . MET A 1 91 ? 23.190 -4.586 6.817 1.00 66.38 91 MET A N 1
ATOM 749 C CA . MET A 1 91 ? 22.957 -4.583 8.254 1.00 66.38 91 MET A CA 1
ATOM 750 C C . MET A 1 91 ? 22.462 -3.191 8.649 1.00 66.38 91 MET A C 1
ATOM 752 O O . MET A 1 91 ? 23.245 -2.270 8.871 1.00 66.38 91 MET A O 1
ATOM 756 N N . VAL A 1 92 ? 21.145 -3.018 8.647 1.00 69.50 92 VAL A N 1
ATOM 757 C CA . VAL A 1 92 ? 20.494 -1.842 9.211 1.00 69.50 92 VAL A CA 1
ATOM 758 C C . VAL A 1 92 ? 20.371 -2.121 10.700 1.00 69.50 92 VAL A C 1
ATOM 760 O O . VAL A 1 92 ? 19.557 -2.938 11.121 1.00 69.50 92 VAL A O 1
ATOM 763 N N . SER A 1 93 ? 21.235 -1.493 11.498 1.00 61.75 93 SER A N 1
ATOM 764 C CA . SER A 1 93 ? 21.060 -1.487 12.945 1.00 61.75 93 SER A CA 1
ATOM 765 C C . SER A 1 93 ? 19.884 -0.576 13.254 1.00 61.75 93 SER A C 1
ATOM 767 O O . SER A 1 93 ? 20.012 0.646 13.217 1.00 61.75 93 SER A O 1
ATOM 769 N N . PHE A 1 94 ? 18.732 -1.161 13.547 1.00 61.03 94 PHE A N 1
ATOM 770 C CA . PHE A 1 94 ? 17.723 -0.431 14.288 1.00 61.03 94 PHE A CA 1
ATOM 771 C C . PHE A 1 94 ? 18.239 -0.329 15.723 1.00 61.03 94 PHE A C 1
ATOM 773 O O . PHE A 1 94 ? 18.415 -1.351 16.381 1.00 61.03 94 PHE A O 1
ATOM 780 N N . GLU A 1 95 ? 18.446 0.884 16.238 1.00 60.75 95 GLU A N 1
ATOM 781 C CA . GLU A 1 95 ? 18.522 1.123 17.689 1.00 60.75 95 GLU A CA 1
ATOM 782 C C . GLU A 1 95 ? 17.136 0.908 18.333 1.00 60.75 95 GLU A C 1
ATOM 784 O O . GLU A 1 95 ? 16.648 1.694 19.138 1.00 60.75 95 GLU A O 1
ATOM 789 N N . ALA A 1 96 ? 16.452 -0.175 17.974 1.00 60.72 96 ALA A N 1
ATOM 790 C CA . ALA A 1 96 ? 15.390 -0.714 18.788 1.00 60.72 96 ALA A CA 1
ATOM 791 C C . ALA A 1 96 ? 16.108 -1.439 19.923 1.00 60.72 96 ALA A C 1
ATOM 793 O O . ALA A 1 96 ? 16.473 -2.605 19.788 1.00 60.72 96 ALA A O 1
ATOM 794 N N . GLY A 1 97 ? 16.414 -0.714 21.003 1.00 61.09 97 GLY A N 1
ATOM 795 C CA . GLY A 1 97 ? 16.997 -1.316 22.196 1.00 61.09 97 GLY A CA 1
ATOM 796 C C . GLY A 1 97 ? 16.196 -2.564 22.543 1.00 61.09 97 GLY A C 1
ATOM 797 O O . GLY A 1 97 ? 14.990 -2.468 22.776 1.00 61.09 97 GLY A O 1
ATOM 798 N N . TYR A 1 98 ? 16.847 -3.728 22.497 1.00 66.44 98 TYR A N 1
ATOM 799 C CA . TYR A 1 98 ? 16.197 -4.987 22.821 1.00 66.44 98 TYR A CA 1
ATOM 800 C C . TYR A 1 98 ? 15.613 -4.862 24.227 1.00 66.44 98 TYR A C 1
ATOM 802 O O . TYR A 1 98 ? 16.334 -4.667 25.207 1.00 66.44 98 TYR A O 1
ATOM 810 N N . ARG A 1 99 ? 14.289 -4.921 24.310 1.00 68.81 99 ARG A N 1
ATOM 811 C CA . ARG A 1 99 ? 13.559 -5.082 25.558 1.00 68.81 99 ARG A CA 1
ATOM 812 C C . ARG A 1 99 ? 12.896 -6.433 25.455 1.00 68.81 99 ARG A C 1
ATOM 814 O O . ARG A 1 99 ? 12.225 -6.696 24.460 1.00 68.81 99 ARG A O 1
ATOM 821 N N . GLU A 1 100 ? 13.110 -7.269 26.461 1.00 76.19 100 GLU A N 1
ATOM 822 C CA . GLU A 1 100 ? 12.374 -8.519 26.572 1.00 76.19 100 GLU A CA 1
ATOM 823 C C . GLU A 1 100 ? 10.872 -8.188 26.504 1.00 76.19 100 GLU A C 1
ATOM 825 O O . GLU A 1 100 ? 10.403 -7.348 27.287 1.00 76.19 100 GLU A O 1
ATOM 830 N N . PRO A 1 101 ? 10.137 -8.732 25.517 1.00 77.31 101 PRO A N 1
ATOM 831 C CA . PRO A 1 101 ? 8.725 -8.441 25.393 1.00 77.31 101 PRO A CA 1
ATOM 832 C C . PRO A 1 101 ? 8.031 -8.940 26.653 1.00 77.31 101 PRO A C 1
ATOM 834 O O . PRO A 1 101 ? 8.093 -10.117 27.000 1.00 77.31 101 PRO A O 1
ATOM 837 N N . ASN A 1 102 ? 7.368 -8.029 27.360 1.00 82.12 102 ASN A N 1
ATOM 838 C CA . ASN A 1 102 ? 6.480 -8.423 28.438 1.00 82.12 102 ASN A CA 1
ATOM 839 C C . ASN A 1 102 ? 5.207 -8.973 27.795 1.00 82.12 102 ASN A C 1
ATOM 841 O O . ASN A 1 102 ? 4.318 -8.201 27.427 1.00 82.12 102 ASN A O 1
ATOM 845 N N . TYR A 1 103 ? 5.162 -10.291 27.605 1.00 86.19 103 TYR A N 1
ATOM 846 C CA . TYR A 1 103 ? 3.998 -10.995 27.085 1.00 86.19 103 TYR A CA 1
ATOM 847 C C . TYR A 1 103 ? 2.843 -10.857 28.071 1.00 86.19 103 TYR A C 1
ATOM 849 O O . TYR A 1 103 ? 2.711 -11.606 29.038 1.00 86.19 103 TYR A O 1
ATOM 857 N N . ARG A 1 104 ? 2.009 -9.853 27.824 1.00 91.88 104 ARG A N 1
ATOM 858 C CA . ARG A 1 104 ? 0.775 -9.622 28.556 1.00 91.88 104 ARG A CA 1
ATOM 859 C C . ARG A 1 104 ? -0.349 -9.336 27.585 1.00 91.88 104 ARG A C 1
ATOM 861 O O . ARG A 1 104 ? -0.144 -8.727 26.531 1.00 91.88 104 ARG A O 1
ATOM 868 N N . GLN A 1 105 ? -1.538 -9.727 28.005 1.00 95.50 105 GLN A N 1
ATOM 869 C CA . GLN A 1 105 ? -2.763 -9.361 27.329 1.00 95.50 105 GLN A CA 1
ATOM 870 C C . GLN A 1 105 ? -3.289 -8.042 27.877 1.00 95.50 105 GLN A C 1
ATOM 872 O O . GLN A 1 105 ? -3.146 -7.730 29.063 1.00 95.50 105 GLN A O 1
ATOM 877 N N . VAL A 1 106 ? -3.863 -7.250 26.982 1.00 96.62 106 VAL A N 1
ATOM 878 C CA . VAL A 1 106 ? -4.598 -6.039 27.317 1.00 96.62 106 VAL A CA 1
ATOM 879 C C . VAL A 1 106 ? -6.078 -6.363 27.200 1.00 96.62 106 VAL A C 1
ATOM 881 O O . VAL A 1 106 ? -6.532 -6.804 26.147 1.00 96.62 106 VAL A O 1
ATOM 884 N N . GLU A 1 107 ? -6.812 -6.143 28.286 1.00 97.94 107 GLU A N 1
ATOM 885 C CA . GLU A 1 107 ? -8.269 -6.260 28.309 1.00 97.94 107 GLU A CA 1
ATOM 886 C C . GLU A 1 107 ? -8.902 -5.038 27.641 1.00 97.94 107 GLU A C 1
ATOM 888 O O . GLU A 1 107 ? -8.624 -3.893 28.013 1.00 97.94 107 GLU A O 1
ATOM 893 N N . ILE A 1 108 ? -9.780 -5.285 26.675 1.00 98.00 108 ILE A N 1
ATOM 894 C CA . ILE A 1 108 ? -10.606 -4.284 26.012 1.00 98.00 108 ILE A CA 1
ATOM 895 C C . ILE A 1 108 ? -12.041 -4.468 26.524 1.00 98.00 108 ILE A C 1
ATOM 897 O O . ILE A 1 108 ? -12.639 -5.524 26.301 1.00 98.00 108 ILE A O 1
ATOM 901 N N . PRO A 1 109 ? -12.609 -3.485 27.248 1.00 98.31 109 PRO A N 1
ATOM 902 C CA . PRO A 1 109 ? -13.952 -3.611 27.796 1.00 98.31 109 PRO A CA 1
ATOM 903 C C . PRO A 1 109 ? -15.006 -3.624 26.687 1.00 98.31 109 PRO A C 1
ATOM 905 O O . PRO A 1 109 ? -14.807 -3.061 25.611 1.00 98.31 109 PRO A O 1
ATOM 908 N N . ALA A 1 110 ? -16.159 -4.223 26.989 1.00 98.44 110 ALA A N 1
ATOM 909 C CA . ALA A 1 110 ? -17.304 -4.186 26.093 1.00 98.44 110 ALA A CA 1
ATOM 910 C C . ALA A 1 110 ? -17.756 -2.738 25.853 1.00 98.44 110 ALA A C 1
ATOM 912 O O . ALA A 1 110 ? -17.787 -1.920 26.778 1.00 98.44 110 ALA A O 1
ATOM 913 N N . GLY A 1 111 ? -18.150 -2.432 24.623 1.00 98.19 111 GLY A N 1
ATOM 914 C CA . GLY A 1 111 ? -18.625 -1.106 24.260 1.00 98.19 111 GLY A CA 1
ATOM 915 C C . GLY A 1 111 ? -18.943 -0.986 22.780 1.00 98.19 111 GLY A C 1
ATOM 916 O O . GLY A 1 111 ? -18.790 -1.929 22.009 1.00 98.19 111 GLY A O 1
ATOM 917 N N . THR A 1 112 ? -19.381 0.200 22.379 1.00 98.31 112 THR A N 1
ATOM 918 C CA . THR A 1 112 ? -19.661 0.489 20.974 1.00 98.31 112 THR A CA 1
ATOM 919 C C . THR A 1 112 ? -18.426 1.092 20.307 1.00 98.31 112 THR A C 1
ATOM 921 O O . THR A 1 112 ? -17.999 2.189 20.676 1.00 98.31 112 THR A O 1
ATOM 924 N N . ALA A 1 113 ? -17.882 0.407 19.304 1.00 96.75 113 ALA A N 1
ATOM 925 C CA . ALA A 1 113 ? -16.804 0.899 18.454 1.00 96.75 113 ALA A CA 1
ATOM 926 C C . ALA A 1 113 ? -17.368 1.563 17.190 1.00 96.75 113 ALA A C 1
ATOM 928 O O . ALA A 1 113 ? -18.420 1.165 16.688 1.00 96.75 113 ALA A O 1
ATOM 929 N N . THR A 1 114 ? -16.655 2.557 16.661 1.00 95.94 114 THR A N 1
ATOM 930 C CA . THR A 1 114 ? -16.901 3.093 15.315 1.00 95.94 114 THR A CA 1
ATOM 931 C C . THR A 1 114 ? -15.854 2.508 14.377 1.00 95.94 114 THR A C 1
ATOM 933 O O . THR A 1 114 ? -14.661 2.715 14.600 1.00 95.94 114 THR A O 1
ATOM 936 N N . LEU A 1 115 ? -16.294 1.779 13.354 1.00 95.00 115 LEU A N 1
ATOM 937 C CA . LEU A 1 115 ? -15.448 1.232 12.293 1.00 95.00 115 LEU A CA 1
ATOM 938 C C . LEU A 1 115 ? -15.630 2.057 11.023 1.00 95.00 115 LEU A C 1
ATOM 940 O O . LEU A 1 115 ? -16.753 2.451 10.726 1.00 95.00 115 LEU A O 1
ATOM 944 N N . GLY A 1 116 ? -14.547 2.264 10.276 1.00 93.50 116 GLY A N 1
ATOM 945 C CA . GLY A 1 116 ? -14.539 3.026 9.027 1.00 93.50 116 GLY A CA 1
ATOM 946 C C . GLY A 1 116 ? -14.439 4.545 9.212 1.00 93.50 116 GLY A C 1
ATOM 947 O O . GLY A 1 116 ? -14.730 5.100 10.275 1.00 93.50 116 GLY A O 1
ATOM 948 N N . MET A 1 117 ? -14.007 5.224 8.155 1.00 91.94 117 MET A N 1
ATOM 949 C CA . MET A 1 117 ? -13.913 6.675 8.043 1.00 91.94 117 MET A CA 1
ATOM 950 C C . MET A 1 117 ? -15.257 7.270 7.618 1.00 91.94 117 MET A C 1
ATOM 952 O O . MET A 1 117 ? -16.029 6.688 6.850 1.00 91.94 117 MET A O 1
ATOM 956 N N . THR A 1 118 ? -15.554 8.457 8.139 1.00 88.94 118 THR A N 1
ATOM 957 C CA . THR A 1 118 ? -16.714 9.246 7.709 1.00 88.94 118 THR A CA 1
ATOM 958 C C . THR A 1 118 ? -16.393 9.997 6.419 1.00 88.94 118 THR A C 1
ATOM 960 O O . THR A 1 118 ? -15.254 10.411 6.209 1.00 88.94 118 THR A O 1
ATOM 963 N N . GLU A 1 119 ? -17.409 10.274 5.602 1.00 78.25 119 GLU A N 1
ATOM 964 C CA . GLU A 1 119 ? -17.251 11.105 4.397 1.00 78.25 119 GLU A CA 1
ATOM 965 C C . GLU A 1 119 ? -16.785 12.535 4.709 1.00 78.25 119 GLU A C 1
ATOM 967 O O . GLU A 1 119 ? -16.254 13.203 3.838 1.00 78.25 119 GLU A O 1
ATOM 972 N N . ALA A 1 120 ? -16.932 13.010 5.951 1.00 77.44 120 ALA A N 1
ATOM 973 C CA . ALA A 1 120 ? -16.441 14.321 6.377 1.00 77.44 120 ALA A CA 1
ATOM 974 C C . ALA A 1 120 ? -14.918 14.358 6.625 1.00 77.44 120 ALA A C 1
ATOM 976 O O . ALA A 1 120 ? -14.359 15.435 6.813 1.00 77.44 120 ALA A O 1
ATOM 977 N N . GLN A 1 121 ? -14.230 13.210 6.636 1.00 77.31 121 GLN A N 1
ATOM 978 C CA . GLN A 1 121 ? -12.778 13.115 6.847 1.00 77.31 121 GLN A CA 1
ATOM 979 C C . GLN A 1 121 ? -11.983 13.205 5.533 1.00 77.31 121 GLN A C 1
ATOM 981 O O . GLN A 1 121 ? -10.932 12.582 5.405 1.00 77.31 121 GLN A O 1
ATOM 986 N N . THR A 1 122 ? -12.453 14.014 4.577 1.00 67.62 122 THR A N 1
ATOM 987 C CA . THR A 1 122 ? -11.862 14.170 3.232 1.00 67.62 122 THR A CA 1
ATOM 988 C C . THR A 1 122 ? -10.435 14.722 3.225 1.00 67.62 122 THR A C 1
ATOM 990 O O . THR A 1 122 ? -9.770 14.676 2.198 1.00 67.62 122 THR A O 1
ATOM 993 N N . GLU A 1 123 ? -9.948 15.259 4.347 1.00 74.06 123 GLU A N 1
ATOM 994 C CA . GLU A 1 123 ? -8.561 15.728 4.494 1.00 74.06 123 GLU A CA 1
ATOM 995 C C . GLU A 1 123 ? -7.535 14.580 4.567 1.00 74.06 123 GLU A C 1
ATOM 997 O O . GLU A 1 123 ? -6.329 14.828 4.59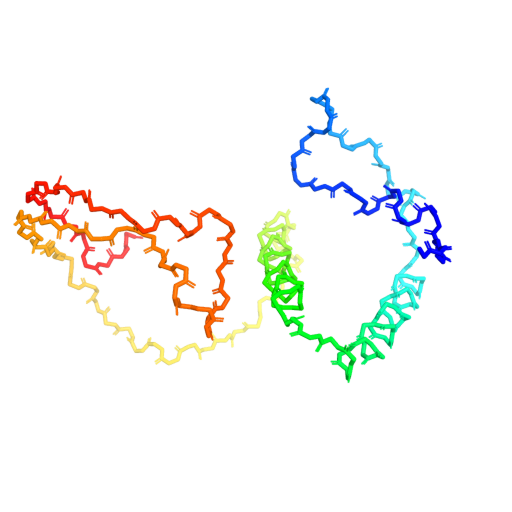3 1.00 74.06 123 GLU A O 1
ATOM 1002 N N . ARG A 1 124 ? -7.985 13.321 4.643 1.00 81.62 124 ARG A N 1
ATOM 1003 C CA . ARG A 1 124 ? -7.129 12.130 4.668 1.00 81.62 124 ARG A CA 1
ATOM 1004 C C . ARG A 1 124 ? -7.505 11.200 3.524 1.00 81.62 124 ARG A C 1
ATOM 1006 O O . ARG A 1 124 ? -8.685 10.968 3.287 1.00 81.62 124 ARG A O 1
ATOM 1013 N N . PHE A 1 125 ? -6.495 10.650 2.858 1.00 90.19 125 PHE A N 1
ATOM 1014 C CA . PHE A 1 125 ? -6.697 9.538 1.936 1.00 90.19 125 PHE A CA 1
ATOM 1015 C C . PHE A 1 125 ? -7.159 8.290 2.703 1.00 90.19 125 PHE A C 1
ATOM 1017 O O . PHE A 1 125 ? -6.689 8.044 3.816 1.00 90.19 125 PHE A O 1
ATOM 1024 N N . GLY A 1 126 ? -8.043 7.513 2.082 1.00 91.19 126 GLY A N 1
ATOM 1025 C CA . GLY A 1 126 ? -8.429 6.168 2.497 1.00 91.19 126 GLY A CA 1
ATOM 1026 C C . GLY A 1 126 ? -8.808 5.349 1.265 1.00 91.19 126 GLY A C 1
ATOM 1027 O O . GLY A 1 126 ? -9.217 5.912 0.243 1.00 91.19 126 GLY A O 1
ATOM 1028 N N . TRP A 1 127 ? -8.667 4.028 1.336 1.00 92.81 127 TRP A N 1
ATOM 1029 C CA . TRP A 1 127 ? -9.196 3.144 0.294 1.00 92.81 127 TRP A CA 1
ATOM 1030 C C . TRP A 1 127 ? -10.723 3.073 0.384 1.00 92.81 127 TRP A C 1
ATOM 1032 O O . TRP A 1 127 ? -11.304 3.305 1.440 1.00 92.81 127 TRP A O 1
ATOM 1042 N N . ASP A 1 128 ? -11.396 2.746 -0.718 1.00 91.62 128 ASP A N 1
ATOM 1043 C CA . ASP A 1 128 ? -12.863 2.663 -0.777 1.00 91.62 128 ASP A CA 1
ATOM 1044 C C . ASP A 1 128 ? -13.471 1.760 0.317 1.00 91.62 128 ASP A C 1
ATOM 1046 O O . ASP A 1 128 ? -14.515 2.084 0.886 1.00 91.62 128 ASP A O 1
ATOM 1050 N N . ASN A 1 129 ? -12.776 0.676 0.665 1.00 93.62 129 ASN A N 1
ATOM 1051 C CA . ASN A 1 129 ? -13.140 -0.270 1.719 1.00 93.62 129 ASN A CA 1
ATOM 1052 C C . ASN A 1 129 ? -12.969 0.262 3.157 1.00 93.62 129 ASN A C 1
ATOM 1054 O O . ASN A 1 129 ? -13.425 -0.387 4.099 1.00 93.62 129 ASN A O 1
ATOM 1058 N N . GLU A 1 130 ? -12.350 1.430 3.338 1.00 93.94 130 GLU A N 1
ATOM 1059 C CA . GLU A 1 130 ? -12.102 2.040 4.648 1.00 93.94 130 GLU A CA 1
ATOM 1060 C C . GLU A 1 130 ? -13.188 3.040 5.046 1.00 93.94 130 GLU A C 1
ATOM 1062 O O . GLU A 1 130 ? -13.205 3.501 6.186 1.00 93.94 130 GLU A O 1
ATOM 1067 N N . PHE A 1 131 ? -14.101 3.389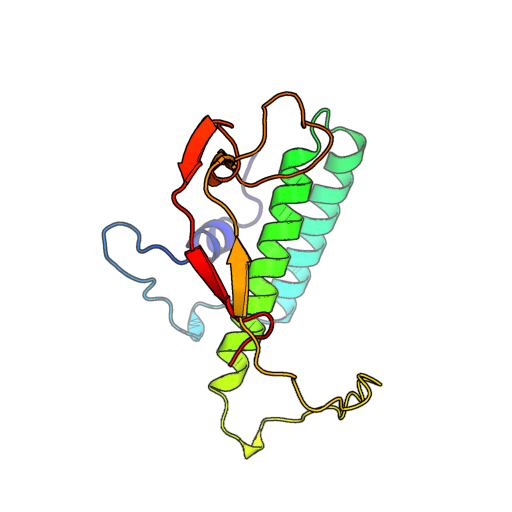 4.138 1.00 92.31 131 PHE A N 1
ATOM 1068 C CA . PHE A 1 131 ? -15.196 4.326 4.398 1.00 92.31 131 PHE A CA 1
ATOM 1069 C C . PHE A 1 131 ? -16.444 3.616 4.946 1.00 92.31 131 PHE A C 1
ATOM 1071 O O . PHE A 1 131 ? -16.397 2.469 5.382 1.00 92.31 131 PHE A O 1
ATOM 1078 N N . GLN A 1 132 ? -17.580 4.320 4.957 1.00 92.88 132 GLN A N 1
ATOM 1079 C CA . GLN A 1 132 ? -18.854 3.854 5.520 1.00 92.88 132 GLN A CA 1
ATOM 1080 C C . GLN A 1 132 ? -18.785 3.641 7.035 1.00 92.88 132 GLN A C 1
ATOM 1082 O O . GLN A 1 132 ? -19.095 2.566 7.558 1.00 92.88 132 GLN A O 1
ATOM 1087 N N . ALA A 1 133 ? -18.405 4.709 7.743 1.00 95.25 133 ALA A N 1
ATOM 1088 C CA . ALA A 1 133 ? -18.401 4.737 9.198 1.00 95.25 133 ALA A CA 1
ATOM 1089 C C . ALA A 1 133 ? -19.701 4.173 9.800 1.00 95.25 133 ALA A C 1
ATOM 1091 O O . ALA A 1 133 ? -20.792 4.701 9.572 1.00 95.25 133 ALA A O 1
ATOM 1092 N N . HIS A 1 134 ? -19.580 3.130 10.616 1.00 95.56 134 HIS A N 1
ATOM 1093 C CA . HIS A 1 134 ? -20.708 2.489 11.283 1.00 95.56 134 HIS A CA 1
ATOM 1094 C C . HIS A 1 134 ? -20.344 2.065 12.704 1.00 95.56 134 HIS A C 1
ATOM 1096 O O . HIS A 1 134 ? -19.176 1.918 13.068 1.00 95.56 134 HIS A O 1
ATOM 1102 N N . ARG A 1 135 ? -21.374 1.912 13.539 1.00 97.75 135 ARG A N 1
ATOM 1103 C CA . ARG A 1 135 ? -21.228 1.561 14.952 1.00 97.75 135 ARG A CA 1
ATOM 1104 C C . ARG A 1 135 ? -21.488 0.078 15.151 1.00 97.75 135 ARG A C 1
ATOM 1106 O O . ARG A 1 135 ? -22.499 -0.433 14.675 1.00 97.75 135 ARG A O 1
ATOM 1113 N N . VAL A 1 136 ? -20.599 -0.577 15.883 1.00 98.06 136 VAL A N 1
ATOM 1114 C CA . VAL A 1 136 ? -20.688 -2.000 16.213 1.00 98.06 136 VAL A CA 1
ATOM 1115 C C . VAL A 1 136 ? -20.550 -2.159 17.718 1.00 98.06 136 VAL A C 1
ATOM 1117 O O . VAL A 1 136 ? -19.621 -1.615 18.314 1.00 98.06 136 VAL A O 1
ATOM 1120 N N . ASP A 1 137 ? -21.466 -2.902 18.333 1.00 98.44 137 ASP A N 1
ATOM 1121 C CA . ASP A 1 137 ? -21.320 -3.315 19.725 1.00 98.44 137 ASP A CA 1
ATOM 1122 C C . ASP A 1 137 ? -20.349 -4.493 19.797 1.00 98.44 137 ASP A C 1
ATOM 1124 O O . ASP A 1 137 ? -20.580 -5.557 19.219 1.00 98.44 137 ASP A O 1
ATOM 1128 N N . VAL A 1 138 ? -19.239 -4.281 20.493 1.00 98.19 138 VAL A N 1
ATOM 1129 C CA . VAL A 1 138 ? -18.140 -5.233 20.619 1.00 98.19 138 VAL A CA 1
ATOM 1130 C C . VAL A 1 138 ? -18.126 -5.758 22.059 1.00 98.19 138 VAL A C 1
ATOM 1132 O O . VAL A 1 138 ? -18.033 -4.956 22.995 1.00 98.19 138 VAL A O 1
ATOM 1135 N N . PRO A 1 139 ? -18.245 -7.082 22.278 1.00 98.50 139 PRO A N 1
ATOM 1136 C CA . PRO A 1 139 ? -18.068 -7.686 23.597 1.00 98.50 139 PRO A CA 1
ATOM 1137 C C . PRO A 1 139 ? -16.660 -7.448 24.150 1.00 98.50 139 PRO A C 1
ATOM 1139 O O . PRO A 1 139 ? -15.733 -7.161 23.400 1.00 98.50 139 PRO A O 1
ATOM 1142 N N . SER A 1 140 ? -16.475 -7.613 25.459 1.00 98.44 140 SER A N 1
ATOM 1143 C CA . SER A 1 140 ? -15.136 -7.554 26.048 1.00 98.44 140 SER A CA 1
ATOM 1144 C C . SER A 1 140 ? -14.260 -8.688 25.518 1.00 98.44 140 SER A C 1
ATOM 1146 O O . SER A 1 140 ? -14.720 -9.830 25.441 1.00 98.44 140 SER A O 1
ATOM 1148 N N . PHE A 1 141 ? -13.003 -8.388 25.215 1.00 98.12 141 PHE A N 1
ATOM 1149 C CA . PHE A 1 141 ? -12.008 -9.364 24.779 1.00 98.12 141 PHE A CA 1
ATOM 1150 C C . PHE A 1 141 ? -10.613 -8.940 25.236 1.00 98.12 141 PHE A C 1
ATOM 1152 O O . PHE A 1 141 ? -10.394 -7.782 25.590 1.00 98.12 141 PHE A O 1
ATOM 1159 N N . SER A 1 142 ? -9.661 -9.865 25.176 1.00 97.75 142 SER A N 1
ATOM 1160 C CA . SER A 1 142 ? -8.252 -9.586 25.415 1.00 97.75 142 SER A CA 1
ATOM 1161 C C . SER A 1 142 ? -7.449 -9.731 24.119 1.00 97.75 142 SER A C 1
ATOM 1163 O O . SER A 1 142 ? -7.785 -10.536 23.247 1.00 97.75 142 SER A O 1
ATOM 1165 N N . ILE A 1 143 ? -6.395 -8.930 23.962 1.00 96.81 143 ILE A N 1
ATOM 1166 C CA . ILE A 1 143 ? -5.454 -9.032 22.838 1.00 96.81 143 ILE A CA 1
ATOM 1167 C C . ILE A 1 143 ? -4.018 -8.901 23.339 1.00 96.81 143 ILE A C 1
ATOM 1169 O O . ILE A 1 143 ? -3.744 -8.146 24.277 1.00 96.81 143 ILE A O 1
ATOM 1173 N N . ASP A 1 144 ? -3.095 -9.648 22.734 1.00 94.69 144 ASP A N 1
ATOM 1174 C CA . ASP A 1 144 ? -1.679 -9.581 23.087 1.00 94.69 144 ASP A CA 1
ATOM 1175 C C . ASP A 1 144 ? -1.125 -8.177 22.804 1.00 94.69 144 ASP A C 1
ATOM 1177 O O . ASP A 1 144 ? -1.337 -7.604 21.734 1.00 94.69 144 ASP A O 1
ATOM 1181 N N . GLN A 1 145 ? -0.397 -7.603 23.769 1.00 91.31 145 GLN A N 1
ATOM 1182 C CA . GLN A 1 145 ? 0.184 -6.264 23.610 1.00 91.31 145 GLN A CA 1
ATOM 1183 C C . GLN A 1 145 ? 1.254 -6.218 22.506 1.00 91.31 145 GLN A C 1
ATOM 1185 O O . GLN A 1 145 ? 1.488 -5.172 21.897 1.00 91.31 145 GLN A O 1
ATOM 1190 N N . PHE A 1 146 ? 1.933 -7.340 22.279 1.00 89.00 146 PHE A N 1
ATOM 1191 C CA . PHE A 1 146 ? 3.012 -7.478 21.314 1.00 89.00 146 PHE A CA 1
ATOM 1192 C C . PHE A 1 146 ? 2.730 -8.673 20.407 1.00 89.00 146 PHE A C 1
ATOM 1194 O O . PHE A 1 146 ? 2.146 -9.660 20.846 1.00 89.00 146 PHE A O 1
ATOM 1201 N N . LYS A 1 147 ? 3.169 -8.579 19.149 1.00 84.50 147 LYS A N 1
ATOM 1202 C CA . LYS A 1 147 ? 3.142 -9.705 18.208 1.00 84.50 147 LYS A CA 1
ATOM 1203 C C . LYS A 1 147 ? 3.970 -10.882 18.742 1.00 84.50 147 LYS A C 1
ATOM 1205 O O . LYS A 1 147 ? 4.989 -10.650 19.397 1.00 84.50 147 LYS A O 1
ATOM 1210 N N . VAL A 1 148 ? 3.523 -12.100 18.430 1.00 81.00 148 VAL A N 1
ATOM 1211 C CA . VAL A 1 148 ? 4.269 -13.351 18.664 1.00 81.00 148 VAL A CA 1
ATOM 1212 C C . VAL A 1 148 ? 5.534 -13.386 17.810 1.00 81.00 148 VAL A C 1
ATOM 1214 O O . VAL A 1 148 ? 5.485 -12.883 16.661 1.00 81.00 148 VAL A O 1
#

Radius of gyration: 22.25 Å; chains: 1; bounding box: 45×40×55 Å

Foldseek 3Di:
DDDPDVLVCVVVVDDPDDDVPDDDPDDPVSDDDPVVVVVVVVVVVVVVVVCVVVDPACLVVVVVVVVVVVVVVVVVVVVVVDDPVPDDDDPDDDPPPDDDDPWDKDKDAWDKDWFADEPVVSVDHDPPVRHDTDIDGDHIDIDTPDDD

Sequence (148 aa):
MKSFHSEFDRLFAFGIDPINGNLPDDQPADWPGEAEIHGYNRRVRNAVDQCLDRASDDQIFWAAIEHRLMHAETLAFMLHWLPYELKRPKMVSFEAGYREPNYRQVEIPAGTATLGMTEAQTERFGWDNEFQAHRVDVPSFSIDQFKV

pLDDT: mean 86.78, std 11.15, range [57.56, 98.5]